Protein AF-A0A940V2U1-F1 (afdb_monomer_lite)

Radius of gyration: 12.96 Å; chains: 1; bounding box: 30×22×36 Å

Foldseek 3Di:
DLVVLVVLLVVLQVVLVCQVVVNDDDDDHSQNSLLVSLVSLVVLQVCVVVPVVRDNDPDDSPDDRDDD

Structure (mmCIF, N/CA/C/O backbone):
data_AF-A0A940V2U1-F1
#
_entry.id   AF-A0A940V2U1-F1
#
loop_
_atom_site.group_PDB
_atom_site.id
_atom_site.type_symbol
_atom_site.label_atom_id
_atom_site.label_alt_id
_atom_site.label_comp_id
_atom_site.label_asym_id
_atom_site.label_entity_id
_atom_site.label_seq_id
_atom_site.pdbx_PDB_ins_code
_atom_site.Cartn_x
_atom_site.Cartn_y
_atom_site.Cartn_z
_atom_site.occupancy
_atom_site.B_iso_or_equiv
_atom_site.auth_seq_id
_atom_site.auth_comp_id
_atom_site.auth_asym_id
_atom_site.auth_atom_id
_atom_site.pdbx_PDB_model_num
ATOM 1 N N . ALA A 1 1 ? 14.493 2.308 -4.539 1.00 69.31 1 ALA A N 1
ATOM 2 C CA . ALA A 1 1 ? 13.241 2.979 -4.947 1.00 69.31 1 ALA A CA 1
ATOM 3 C C . ALA A 1 1 ? 12.049 2.030 -4.846 1.00 69.31 1 ALA A C 1
ATOM 5 O O . ALA A 1 1 ? 11.276 2.205 -3.923 1.00 69.31 1 ALA A O 1
ATOM 6 N N . ALA A 1 2 ? 11.936 0.991 -5.690 1.00 83.50 2 ALA A N 1
ATOM 7 C CA . ALA A 1 2 ? 10.796 0.059 -5.645 1.00 83.50 2 ALA A CA 1
ATOM 8 C C . ALA A 1 2 ? 10.590 -0.618 -4.273 1.00 83.50 2 ALA A C 1
ATOM 10 O O . ALA A 1 2 ? 9.468 -0.653 -3.794 1.00 83.50 2 ALA A O 1
ATOM 11 N N . ALA A 1 3 ? 11.669 -1.062 -3.612 1.00 88.00 3 ALA A N 1
ATOM 12 C CA . ALA A 1 3 ? 11.595 -1.642 -2.263 1.00 88.00 3 ALA A CA 1
ATOM 13 C C . ALA A 1 3 ? 10.984 -0.681 -1.221 1.00 88.00 3 ALA A C 1
ATOM 15 O O . ALA A 1 3 ? 10.094 -1.072 -0.487 1.00 88.00 3 ALA A O 1
ATOM 16 N N . ILE A 1 4 ? 11.368 0.601 -1.244 1.00 94.00 4 ILE A N 1
ATOM 17 C CA . ILE A 1 4 ? 10.841 1.620 -0.316 1.00 94.00 4 ILE A CA 1
ATOM 18 C C . ILE A 1 4 ? 9.330 1.817 -0.505 1.00 94.00 4 ILE A C 1
ATOM 20 O O . ILE A 1 4 ? 8.608 2.040 0.459 1.00 94.00 4 ILE A O 1
ATOM 24 N N . ILE A 1 5 ? 8.842 1.742 -1.746 1.00 95.00 5 ILE A N 1
ATOM 25 C CA . ILE A 1 5 ? 7.411 1.897 -2.037 1.00 95.00 5 ILE A CA 1
ATOM 26 C C . ILE A 1 5 ? 6.631 0.664 -1.568 1.00 95.00 5 ILE A C 1
ATOM 28 O O . ILE A 1 5 ? 5.515 0.809 -1.087 1.00 95.00 5 ILE A O 1
ATOM 32 N N . ILE A 1 6 ? 7.217 -0.535 -1.659 1.00 95.12 6 ILE A N 1
ATOM 33 C CA . ILE A 1 6 ? 6.617 -1.758 -1.102 1.00 95.12 6 ILE A CA 1
ATOM 34 C C . ILE A 1 6 ? 6.467 -1.618 0.417 1.00 95.12 6 ILE A C 1
ATOM 36 O O . ILE A 1 6 ? 5.359 -1.775 0.925 1.00 95.12 6 ILE A O 1
ATOM 40 N N . ASP A 1 7 ? 7.529 -1.208 1.115 1.00 96.81 7 ASP A N 1
ATOM 41 C CA . ASP A 1 7 ? 7.483 -0.967 2.564 1.00 96.81 7 ASP A CA 1
ATOM 42 C C . ASP A 1 7 ? 6.434 0.106 2.925 1.00 96.81 7 ASP A C 1
ATOM 44 O O . ASP A 1 7 ? 5.746 0.017 3.944 1.00 96.81 7 ASP A O 1
ATOM 48 N N . PHE A 1 8 ? 6.272 1.126 2.074 1.00 97.75 8 PHE A N 1
ATOM 49 C CA . PHE A 1 8 ? 5.268 2.170 2.275 1.00 97.75 8 PHE A CA 1
ATOM 50 C C . PHE A 1 8 ? 3.833 1.672 2.054 1.00 97.75 8 PHE A C 1
ATOM 52 O O . PHE A 1 8 ? 2.947 2.043 2.822 1.00 97.75 8 PHE A O 1
ATOM 59 N N . ILE A 1 9 ? 3.594 0.804 1.066 1.00 97.25 9 ILE A N 1
ATOM 60 C CA . ILE A 1 9 ? 2.297 0.135 0.872 1.00 97.25 9 IL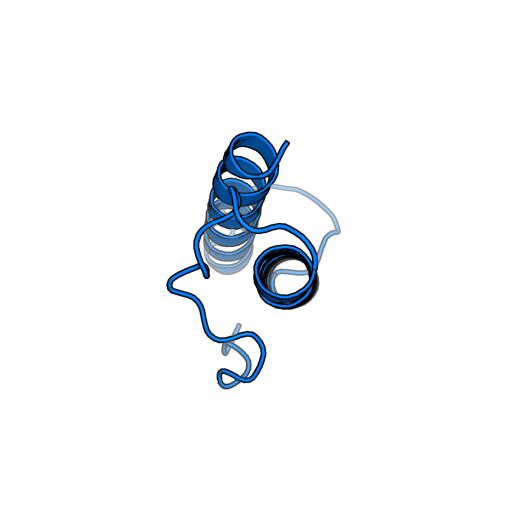E A CA 1
ATOM 61 C C . ILE A 1 9 ? 1.933 -0.676 2.121 1.00 97.25 9 ILE A C 1
ATOM 63 O O . ILE A 1 9 ? 0.825 -0.526 2.636 1.00 97.25 9 ILE A O 1
ATOM 67 N N . GLU A 1 10 ? 2.871 -1.465 2.654 1.00 97.38 10 GLU A N 1
ATOM 68 C CA . GLU A 1 10 ? 2.655 -2.240 3.882 1.00 97.38 10 GLU A CA 1
ATOM 69 C C . GLU A 1 10 ? 2.355 -1.334 5.082 1.00 97.38 10 GLU A C 1
ATOM 71 O O . GLU A 1 10 ? 1.445 -1.605 5.868 1.00 97.38 10 GLU A O 1
ATOM 76 N N . TYR A 1 11 ? 3.077 -0.219 5.209 1.00 98.31 11 TYR A N 1
ATOM 77 C CA . TYR A 1 11 ? 2.809 0.777 6.241 1.00 98.31 11 TYR A CA 1
ATOM 78 C C . TYR A 1 11 ? 1.407 1.394 6.111 1.00 98.31 11 TYR A C 1
ATOM 80 O O . TYR A 1 11 ? 0.712 1.553 7.118 1.00 98.31 11 TYR A O 1
ATOM 88 N N . LEU A 1 12 ? 0.969 1.731 4.894 1.00 98.12 12 LEU A N 1
ATOM 89 C CA . LEU A 1 12 ? -0.366 2.278 4.637 1.00 98.12 12 LEU A CA 1
ATOM 90 C C . LEU A 1 12 ? -1.467 1.273 4.981 1.00 98.12 12 LEU A C 1
ATOM 92 O O . LEU A 1 12 ? -2.458 1.656 5.605 1.00 98.12 12 LEU A O 1
ATOM 96 N N . ASP A 1 13 ? -1.284 -0.001 4.640 1.00 97.00 13 ASP A N 1
ATOM 97 C CA . ASP A 1 13 ? -2.232 -1.058 4.991 1.00 97.00 13 ASP A CA 1
ATOM 98 C C . ASP A 1 13 ? -2.298 -1.266 6.517 1.00 97.00 13 ASP A C 1
ATOM 100 O O . ASP A 1 13 ? -3.388 -1.302 7.087 1.00 97.00 13 ASP A O 1
ATOM 104 N N . GLN A 1 14 ? -1.159 -1.262 7.218 1.00 98.19 14 GLN A N 1
ATOM 105 C CA . GLN A 1 14 ? -1.140 -1.304 8.688 1.00 98.19 14 GLN A CA 1
ATOM 106 C C . GLN A 1 14 ? -1.798 -0.073 9.325 1.00 98.19 14 GLN A C 1
ATOM 108 O O . GLN A 1 14 ? -2.457 -0.179 10.363 1.00 98.19 14 GLN A O 1
ATOM 113 N N . LEU A 1 15 ? -1.596 1.114 8.746 1.00 98.25 15 LEU A N 1
ATOM 114 C CA . LEU A 1 15 ? -2.222 2.343 9.220 1.00 98.25 15 LEU A CA 1
ATOM 115 C C . LEU A 1 15 ? -3.735 2.290 9.012 1.00 98.25 15 LEU A C 1
ATOM 117 O O . LEU A 1 15 ? -4.468 2.640 9.934 1.00 98.25 15 LEU A O 1
ATOM 121 N N . ARG A 1 16 ? -4.203 1.832 7.844 1.00 97.50 16 ARG A N 1
ATOM 122 C CA . ARG A 1 16 ? -5.624 1.586 7.570 1.00 97.50 16 ARG A CA 1
ATOM 123 C C . ARG A 1 16 ? -6.216 0.698 8.658 1.00 97.50 16 ARG A C 1
ATOM 125 O O . ARG A 1 16 ? -7.158 1.129 9.313 1.00 97.50 16 ARG A O 1
ATOM 132 N N . ASP A 1 17 ? -5.621 -0.465 8.903 1.00 97.31 17 ASP A N 1
ATOM 133 C CA . ASP A 1 17 ? -6.151 -1.449 9.851 1.00 97.31 17 ASP A CA 1
ATOM 134 C C . ASP A 1 17 ? -6.195 -0.879 11.278 1.00 97.31 17 ASP A C 1
ATOM 136 O O . ASP A 1 17 ? -7.232 -0.896 11.936 1.00 97.31 17 ASP A O 1
ATOM 140 N N . LYS A 1 18 ? -5.120 -0.218 11.731 1.00 97.75 18 LYS A N 1
ATOM 141 C CA . LYS A 1 18 ? -5.096 0.456 13.044 1.00 97.75 18 LYS A CA 1
ATOM 142 C C . LYS A 1 18 ? -6.115 1.589 13.165 1.00 97.75 18 LYS A C 1
ATOM 144 O O . LYS A 1 18 ? -6.558 1.886 14.276 1.00 97.75 18 LYS A O 1
ATOM 149 N N . ARG A 1 19 ? -6.443 2.278 12.069 1.00 97.00 19 ARG A N 1
ATOM 150 C CA . ARG A 1 19 ? -7.448 3.351 12.053 1.00 97.00 19 ARG A CA 1
ATOM 151 C C . ARG A 1 19 ? -8.865 2.782 12.084 1.00 97.00 19 ARG A C 1
ATOM 153 O O . ARG A 1 19 ? -9.684 3.336 12.815 1.00 97.00 19 ARG A O 1
ATOM 160 N N . THR A 1 20 ? -9.120 1.690 11.363 1.00 96.44 20 THR A N 1
ATOM 161 C CA . THR A 1 20 ? -10.379 0.929 11.410 1.00 96.44 20 THR A CA 1
ATOM 162 C C . THR A 1 20 ? -10.622 0.367 12.812 1.00 96.44 20 THR A C 1
ATOM 164 O O . THR A 1 20 ? -11.681 0.585 13.385 1.00 96.44 20 THR A O 1
ATOM 167 N N . ASP A 1 21 ? -9.597 -0.213 13.441 1.00 96.81 21 ASP A N 1
ATOM 168 C CA . ASP A 1 21 ? -9.685 -0.812 14.783 1.00 96.81 21 ASP A CA 1
ATOM 169 C C . ASP A 1 21 ? -9.592 0.206 15.941 1.00 96.81 21 ASP A C 1
ATOM 171 O O . ASP A 1 21 ? -9.427 -0.168 17.110 1.00 96.81 21 ASP A O 1
ATOM 175 N N . HIS A 1 22 ? -9.626 1.508 15.633 1.00 96.31 22 HIS A N 1
ATOM 176 C CA . HIS A 1 22 ? -9.497 2.612 16.592 1.00 96.31 22 HIS A CA 1
ATOM 177 C C . HIS A 1 22 ? -8.243 2.541 17.497 1.00 96.31 22 HIS A C 1
ATOM 179 O O . HIS A 1 22 ? -8.254 2.999 18.640 1.00 96.31 22 HIS A O 1
ATOM 185 N N . LYS A 1 23 ? -7.133 1.983 16.996 1.00 98.19 23 LYS A N 1
ATOM 186 C CA . LYS A 1 23 ? -5.852 1.833 17.718 1.00 98.19 23 LYS A CA 1
ATOM 187 C C . LYS A 1 23 ? -4.895 3.013 17.553 1.00 98.19 23 LYS A C 1
ATOM 189 O O . LYS A 1 23 ? -3.903 3.091 18.271 1.00 98.19 23 LYS A O 1
ATOM 194 N N . VAL A 1 24 ? -5.163 3.918 16.612 1.00 97.69 24 VAL A N 1
ATOM 195 C CA . VAL A 1 24 ? -4.339 5.107 16.340 1.00 97.69 24 VAL A CA 1
ATOM 196 C C . VAL A 1 24 ? -5.211 6.358 16.270 1.00 97.69 24 VAL A C 1
ATOM 198 O O . VAL A 1 24 ? -6.186 6.406 15.519 1.00 97.69 24 VAL A O 1
ATOM 201 N N . LEU A 1 25 ? -4.823 7.399 17.013 1.00 98.06 25 LEU A N 1
ATOM 202 C CA . LEU A 1 25 ? -5.435 8.730 16.947 1.00 98.06 25 LEU A CA 1
ATOM 203 C C . LEU A 1 25 ? -4.964 9.496 15.703 1.00 98.06 25 LEU A C 1
ATOM 205 O O . LEU A 1 25 ? -3.839 9.329 15.242 1.00 98.06 25 LEU A O 1
ATOM 209 N N . GLY A 1 26 ? -5.835 10.343 15.157 1.00 95.69 26 GLY A N 1
ATOM 210 C CA . GLY A 1 26 ? -5.587 11.067 13.909 1.00 95.69 26 GLY A CA 1
ATOM 211 C C . GLY A 1 26 ? -6.876 11.432 13.175 1.00 95.69 26 GLY A C 1
ATOM 212 O O . GLY A 1 26 ? -7.970 11.028 13.577 1.00 95.69 26 GLY A O 1
ATOM 213 N N . THR A 1 27 ? -6.743 12.176 12.081 1.00 97.00 27 THR A N 1
ATOM 214 C CA . THR A 1 27 ? -7.860 12.623 11.225 1.00 97.00 27 THR A CA 1
ATOM 215 C C . THR A 1 27 ? -7.906 11.905 9.877 1.00 97.00 27 THR A C 1
ATOM 217 O O . THR A 1 27 ? -8.909 11.985 9.174 1.00 97.00 27 THR A O 1
ATOM 220 N N . LEU A 1 28 ? -6.854 11.155 9.524 1.00 96.69 28 LEU A N 1
ATOM 221 C CA . LEU A 1 28 ? -6.811 10.369 8.295 1.00 96.69 28 LEU A CA 1
ATOM 222 C C . LEU A 1 28 ? -7.864 9.252 8.350 1.00 96.69 28 LEU A C 1
ATOM 224 O O . LEU A 1 28 ? -7.862 8.429 9.269 1.00 96.69 28 LEU A O 1
ATOM 228 N N . MET A 1 29 ? -8.778 9.224 7.384 1.00 96.38 29 MET A N 1
ATOM 229 C CA . MET A 1 29 ? -9.771 8.153 7.281 1.00 96.38 29 MET A CA 1
ATOM 230 C C . MET A 1 29 ? -9.094 6.853 6.820 1.00 96.38 29 MET A C 1
ATOM 232 O O . MET A 1 29 ? -8.214 6.932 5.959 1.00 96.38 29 MET A O 1
ATOM 236 N N . PRO A 1 30 ? -9.508 5.662 7.296 1.00 97.12 30 PRO A N 1
ATOM 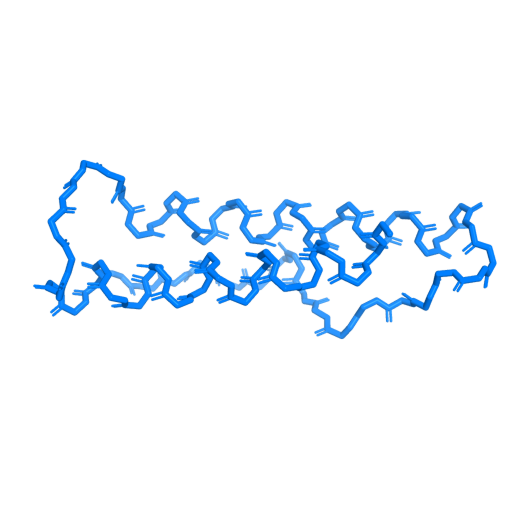237 C CA . PRO A 1 30 ? -8.909 4.407 6.828 1.00 97.12 30 PRO A CA 1
ATOM 238 C C . PRO A 1 30 ? -9.025 4.241 5.301 1.00 97.12 30 PRO A C 1
ATOM 240 O O . PRO A 1 30 ? -8.091 3.800 4.638 1.00 97.12 30 PRO A O 1
ATOM 243 N N . LEU A 1 31 ? -10.125 4.725 4.716 1.00 97.25 31 LEU A N 1
ATOM 244 C CA . LEU A 1 31 ? -10.342 4.747 3.266 1.00 97.25 31 LEU A CA 1
ATOM 245 C C . LEU A 1 31 ? -9.335 5.607 2.490 1.00 97.25 31 LEU A C 1
ATOM 247 O O . LEU A 1 31 ? -9.126 5.361 1.306 1.00 97.25 31 LEU A O 1
ATOM 251 N N . MET A 1 32 ? -8.720 6.605 3.130 1.00 97.69 32 MET A N 1
ATOM 252 C CA . MET A 1 32 ? -7.649 7.387 2.512 1.00 97.69 32 MET A CA 1
ATOM 253 C C . MET A 1 32 ? -6.355 6.572 2.445 1.00 97.69 32 MET A C 1
ATOM 255 O O . MET A 1 32 ? -5.712 6.545 1.405 1.00 97.69 32 MET A O 1
ATOM 259 N N . ALA A 1 33 ? -6.009 5.845 3.512 1.00 97.75 33 ALA A N 1
ATOM 260 C CA . ALA A 1 33 ? -4.845 4.958 3.506 1.00 97.75 33 ALA A CA 1
ATOM 261 C C . ALA A 1 33 ? -5.000 3.815 2.480 1.00 97.75 33 ALA A C 1
ATOM 263 O O . ALA A 1 33 ? -4.062 3.530 1.740 1.00 97.75 33 ALA A O 1
ATOM 264 N N . ASP A 1 34 ? -6.205 3.242 2.352 1.00 97.81 34 ASP A N 1
ATOM 265 C CA . ASP A 1 34 ? -6.538 2.280 1.288 1.00 97.81 34 ASP A CA 1
ATOM 266 C C . ASP A 1 34 ? -6.384 2.871 -0.125 1.00 97.81 34 ASP A C 1
ATOM 268 O O . ASP A 1 34 ? -5.895 2.209 -1.040 1.00 97.81 34 ASP A O 1
ATOM 272 N N . HIS A 1 35 ? -6.809 4.120 -0.322 1.00 97.88 35 HIS A N 1
ATOM 273 C CA . HIS A 1 35 ? -6.653 4.809 -1.598 1.00 97.88 35 HIS A CA 1
ATOM 274 C C . HIS A 1 35 ? -5.183 5.011 -1.962 1.00 97.88 35 HIS A C 1
ATOM 276 O O . HIS A 1 35 ? -4.792 4.638 -3.067 1.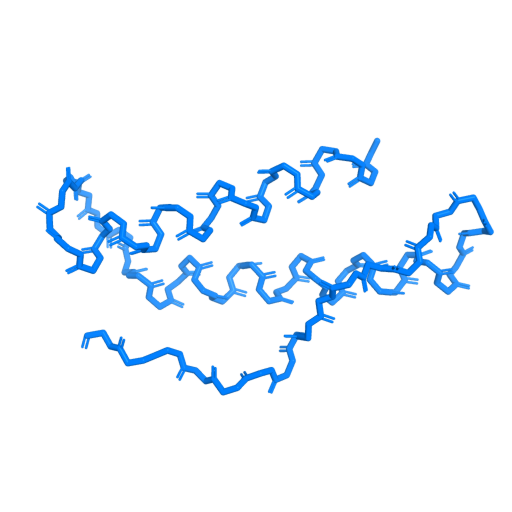00 97.88 35 HIS A O 1
ATOM 282 N N . MET A 1 36 ? -4.382 5.515 -1.022 1.00 98.31 36 MET A N 1
ATOM 283 C CA . MET A 1 36 ? -2.947 5.716 -1.212 1.00 98.31 36 MET A CA 1
ATOM 284 C C . MET A 1 36 ? -2.244 4.390 -1.543 1.00 98.31 36 MET A C 1
ATOM 286 O O . MET A 1 36 ? -1.461 4.338 -2.487 1.00 98.31 36 MET A O 1
ATOM 290 N N . SER A 1 37 ? -2.569 3.286 -0.852 1.00 97.62 37 SER A N 1
ATOM 291 C CA . SER A 1 37 ? -1.916 1.995 -1.123 1.00 97.62 37 SER A CA 1
ATOM 292 C C . SER A 1 37 ? -2.251 1.447 -2.518 1.00 97.62 37 SER A C 1
ATOM 294 O O . SER A 1 37 ? -1.381 0.900 -3.204 1.00 97.62 37 SER A O 1
ATOM 296 N N . ARG A 1 38 ? -3.480 1.670 -3.010 1.00 98.31 38 ARG A N 1
ATOM 297 C CA . ARG A 1 38 ? -3.866 1.339 -4.395 1.00 98.31 38 ARG A CA 1
ATOM 298 C C . ARG A 1 38 ? -3.142 2.195 -5.439 1.00 98.31 38 ARG A C 1
ATOM 300 O O . ARG A 1 38 ? -2.772 1.664 -6.489 1.00 98.31 38 ARG A O 1
ATOM 307 N N . GLU A 1 39 ? -2.919 3.481 -5.175 1.00 98.31 39 GLU A N 1
ATOM 308 C CA . GLU A 1 39 ? -2.168 4.368 -6.077 1.00 98.31 39 GLU A CA 1
ATOM 309 C C . GLU A 1 39 ? -0.699 3.957 -6.193 1.00 98.31 39 GLU A C 1
ATOM 311 O O . GLU A 1 39 ? -0.181 3.830 -7.305 1.00 98.31 39 GLU A O 1
ATOM 316 N N . GLU A 1 40 ? -0.054 3.641 -5.071 1.00 97.81 40 GLU A N 1
ATOM 317 C CA . GLU A 1 40 ? 1.329 3.155 -5.054 1.00 97.81 40 GLU A CA 1
ATOM 318 C C . GLU A 1 40 ? 1.466 1.797 -5.761 1.00 97.81 40 GLU A C 1
ATOM 320 O O . GLU A 1 40 ? 2.380 1.583 -6.564 1.00 97.81 40 GLU A O 1
ATOM 325 N N . CYS A 1 41 ? 0.504 0.889 -5.561 1.00 97.56 41 CYS A N 1
ATOM 326 C CA . CYS A 1 41 ? 0.439 -0.369 -6.305 1.00 97.56 41 CYS A CA 1
ATOM 327 C C . CYS A 1 41 ? 0.333 -0.135 -7.826 1.00 97.56 41 CYS A C 1
ATOM 329 O O . CYS A 1 41 ? 1.028 -0.781 -8.623 1.00 97.56 41 CYS A O 1
ATOM 331 N N . TYR A 1 42 ? -0.516 0.806 -8.257 1.00 97.94 42 TYR A N 1
ATOM 332 C CA . TYR A 1 42 ? -0.626 1.182 -9.666 1.00 97.94 42 TYR A CA 1
ATOM 333 C C . TYR A 1 42 ? 0.687 1.768 -10.196 1.00 97.94 42 TYR A C 1
ATOM 335 O O . TYR A 1 42 ? 1.133 1.382 -11.283 1.00 97.94 42 TYR A O 1
ATOM 343 N N . TYR A 1 43 ? 1.331 2.644 -9.426 1.00 97.19 43 TYR A N 1
ATOM 344 C CA . TYR A 1 43 ? 2.618 3.226 -9.781 1.00 97.19 43 TYR A CA 1
ATOM 345 C C . TYR A 1 43 ? 3.691 2.148 -9.979 1.00 97.19 43 TYR A C 1
ATOM 347 O O . TYR A 1 43 ? 4.309 2.098 -11.044 1.00 97.19 43 TYR A O 1
ATOM 355 N N . LEU A 1 44 ? 3.851 1.218 -9.033 1.00 96.50 44 LEU A N 1
ATOM 356 C CA . LEU A 1 44 ? 4.814 0.118 -9.153 1.00 96.50 44 LEU A CA 1
ATOM 357 C C . LEU A 1 44 ? 4.526 -0.796 -10.348 1.00 96.50 44 LEU A C 1
ATOM 359 O O . LEU A 1 44 ? 5.455 -1.208 -11.048 1.00 96.50 44 LEU A O 1
ATOM 363 N N . ARG A 1 45 ? 3.249 -1.074 -10.649 1.00 96.12 45 ARG A N 1
ATOM 364 C CA . ARG A 1 45 ? 2.876 -1.792 -11.878 1.00 96.12 45 ARG A CA 1
ATOM 365 C C . ARG A 1 45 ? 3.353 -1.048 -13.121 1.00 96.12 45 ARG A C 1
ATOM 367 O O . ARG A 1 45 ? 3.975 -1.664 -13.985 1.00 96.12 45 ARG A O 1
ATOM 374 N N . LYS A 1 46 ? 3.102 0.260 -13.219 1.00 96.94 46 LYS A N 1
ATOM 375 C CA . LYS A 1 46 ? 3.564 1.070 -14.358 1.00 96.94 46 LYS A CA 1
ATOM 376 C C . LYS A 1 46 ? 5.084 1.121 -14.447 1.00 96.94 46 LYS A C 1
ATOM 378 O O . LYS A 1 46 ? 5.625 0.973 -15.540 1.00 96.94 46 LYS A O 1
ATOM 383 N N . LEU A 1 47 ? 5.762 1.241 -13.311 1.00 96.19 47 LEU A N 1
ATOM 384 C CA . LEU A 1 47 ? 7.216 1.248 -13.252 1.00 96.19 47 LEU A CA 1
ATOM 385 C C . LEU A 1 47 ? 7.809 -0.080 -13.741 1.00 96.19 47 LEU A C 1
ATOM 387 O O . LEU A 1 47 ? 8.773 -0.058 -14.500 1.00 96.19 47 LEU A O 1
ATOM 391 N N . SER A 1 48 ? 7.192 -1.218 -13.402 1.00 95.88 48 SER A N 1
ATOM 392 C CA . SER A 1 48 ? 7.626 -2.537 -13.892 1.00 95.88 48 SER A CA 1
ATOM 393 C C . SER A 1 48 ? 7.521 -2.697 -15.413 1.00 95.88 48 SER A C 1
ATOM 395 O O . SER A 1 48 ? 8.295 -3.436 -16.011 1.00 95.88 48 SER A O 1
ATOM 397 N N . TYR A 1 49 ? 6.599 -1.978 -16.064 1.00 95.62 49 TYR A N 1
ATOM 398 C CA . TYR A 1 49 ? 6.501 -1.963 -17.527 1.00 95.62 49 TYR A CA 1
ATOM 399 C C . TYR A 1 49 ? 7.550 -1.058 -18.177 1.00 95.62 49 TYR A C 1
ATOM 401 O O . TYR A 1 49 ? 7.987 -1.330 -19.291 1.00 95.62 49 TYR A O 1
ATOM 409 N N . ALA A 1 50 ? 7.942 0.021 -17.498 1.00 96.38 50 ALA A N 1
ATOM 410 C CA . ALA A 1 50 ? 8.900 0.995 -18.012 1.00 96.38 50 ALA A CA 1
ATOM 411 C C . ALA A 1 50 ? 10.364 0.638 -17.697 1.00 96.38 50 ALA A C 1
A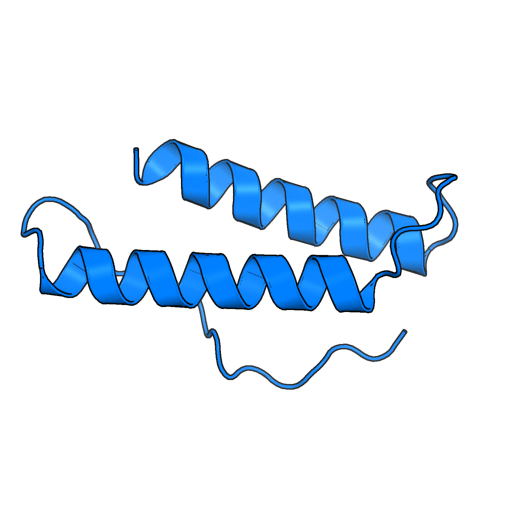TOM 413 O O . ALA A 1 50 ? 11.266 1.103 -18.387 1.00 96.38 50 ALA A O 1
ATOM 414 N N . THR A 1 51 ? 10.621 -0.146 -16.643 1.00 95.62 51 THR A N 1
ATOM 415 C CA . THR A 1 51 ? 11.968 -0.411 -16.113 1.00 95.62 51 THR A CA 1
ATOM 416 C C . THR A 1 51 ? 12.215 -1.916 -15.938 1.00 95.62 51 THR A C 1
ATOM 418 O O . THR A 1 51 ? 11.658 -2.510 -15.016 1.00 95.62 51 THR A O 1
ATOM 421 N N . PRO A 1 52 ? 13.108 -2.543 -16.735 1.00 92.62 52 PRO A N 1
ATOM 422 C CA . PRO A 1 52 ? 13.318 -3.998 -16.725 1.00 92.62 52 PRO A CA 1
ATOM 423 C C . PRO A 1 52 ? 13.771 -4.601 -15.386 1.00 92.62 52 PRO A C 1
ATOM 425 O O . PRO A 1 52 ? 13.509 -5.769 -15.111 1.00 92.62 52 PRO A O 1
ATOM 428 N N . SER A 1 53 ? 14.472 -3.830 -14.550 1.00 91.94 53 SER A N 1
ATOM 429 C CA . SER A 1 53 ? 14.953 -4.288 -13.239 1.00 91.94 53 SER A CA 1
ATOM 43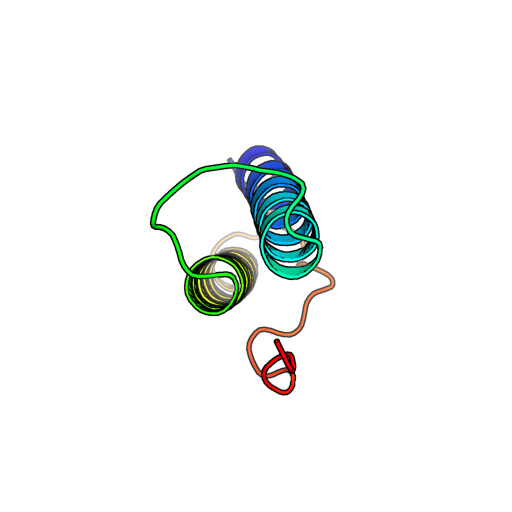0 C C . SER A 1 53 ? 13.874 -4.276 -12.153 1.00 91.94 53 SER A C 1
ATOM 432 O O . SER A 1 53 ? 14.081 -4.839 -11.076 1.00 91.94 53 SER A O 1
ATOM 434 N N . VAL A 1 54 ? 12.723 -3.652 -12.412 1.00 92.31 54 VAL A N 1
ATOM 435 C CA . VAL A 1 54 ? 11.609 -3.582 -11.467 1.00 92.31 54 VAL A CA 1
ATOM 436 C C . VAL A 1 54 ? 10.659 -4.733 -11.757 1.00 92.31 54 VAL A C 1
ATOM 438 O O . VAL A 1 54 ? 9.989 -4.771 -12.785 1.00 92.31 54 VAL A O 1
ATOM 441 N N . ARG A 1 55 ? 10.585 -5.689 -10.829 1.00 91.75 55 ARG A N 1
ATOM 442 C CA . ARG A 1 55 ? 9.612 -6.779 -10.921 1.00 91.75 55 ARG A CA 1
ATOM 443 C C . ARG A 1 55 ? 8.199 -6.231 -10.756 1.00 91.75 55 ARG A C 1
ATOM 445 O O . ARG A 1 55 ? 7.965 -5.315 -9.969 1.00 91.75 55 ARG A O 1
ATOM 452 N N . ARG A 1 56 ? 7.254 -6.824 -11.485 1.00 92.12 56 ARG A N 1
ATOM 453 C CA . ARG A 1 56 ? 5.830 -6.533 -11.314 1.00 92.12 56 ARG A CA 1
ATOM 454 C C . ARG A 1 56 ? 5.421 -6.875 -9.874 1.00 92.12 56 ARG A C 1
ATOM 456 O O . ARG A 1 56 ? 5.685 -8.002 -9.454 1.00 92.12 56 ARG A O 1
ATOM 463 N N . PRO A 1 57 ? 4.802 -5.942 -9.133 1.00 92.94 57 PRO A N 1
ATOM 464 C CA . PRO A 1 57 ? 4.386 -6.198 -7.760 1.00 92.94 57 PRO A CA 1
ATOM 465 C C . PRO A 1 57 ? 3.212 -7.184 -7.724 1.00 92.94 57 PRO A C 1
ATOM 467 O O . PRO A 1 57 ? 2.365 -7.184 -8.627 1.00 92.94 57 PRO A O 1
ATOM 470 N N . ASP A 1 58 ? 3.150 -7.982 -6.660 1.00 92.81 58 ASP A N 1
ATOM 471 C CA . ASP A 1 58 ? 2.009 -8.847 -6.357 1.00 92.81 58 ASP A CA 1
ATOM 472 C C . ASP A 1 58 ? 0.935 -8.052 -5.605 1.00 92.81 58 ASP A C 1
ATOM 474 O O . ASP A 1 58 ? 0.792 -8.119 -4.389 1.00 92.81 58 ASP A O 1
ATOM 478 N N . CYS A 1 59 ? 0.252 -7.176 -6.340 1.00 93.62 59 CYS A N 1
ATOM 479 C CA . CYS A 1 59 ? -0.823 -6.347 -5.812 1.00 93.62 59 CYS A CA 1
ATOM 480 C C . CYS A 1 59 ? -1.871 -6.046 -6.896 1.00 93.62 59 CYS A C 1
ATOM 482 O O . CYS A 1 59 ? -1.575 -6.011 -8.105 1.00 93.62 59 CYS A O 1
ATOM 484 N N . ASP A 1 60 ? -3.108 -5.802 -6.458 1.00 95.69 60 ASP A N 1
ATOM 485 C CA . ASP A 1 60 ? -4.219 -5.393 -7.316 1.00 95.69 60 ASP A CA 1
ATOM 486 C C . ASP A 1 60 ? -4.701 -3.971 -6.967 1.00 95.69 60 ASP A C 1
ATOM 488 O O . ASP A 1 60 ? -5.364 -3.781 -5.945 1.00 95.69 60 ASP A O 1
ATOM 492 N N . PRO A 1 61 ? -4.424 -2.961 -7.817 1.00 96.88 61 PRO A N 1
ATOM 493 C CA . PRO A 1 61 ? -4.877 -1.593 -7.575 1.00 96.88 61 PRO A CA 1
ATOM 494 C C . PRO A 1 61 ? -6.386 -1.415 -7.814 1.00 96.88 61 PRO A C 1
ATOM 496 O O . PRO A 1 61 ? -6.940 -0.373 -7.471 1.00 96.88 61 PRO A O 1
ATOM 499 N N . THR A 1 62 ? -7.048 -2.408 -8.420 1.00 96.50 62 THR A N 1
ATOM 500 C CA . THR A 1 62 ? -8.482 -2.404 -8.747 1.00 96.50 62 THR A CA 1
ATOM 501 C C . THR A 1 62 ? -9.321 -3.249 -7.795 1.00 96.50 62 THR A C 1
ATOM 5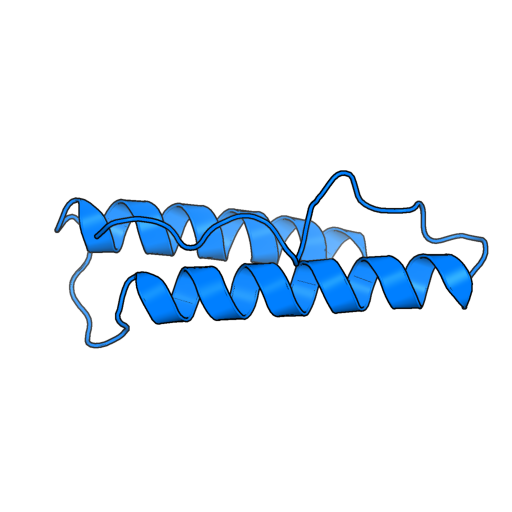03 O O . THR A 1 62 ? -10.528 -3.376 -8.007 1.00 96.50 62 THR A O 1
ATOM 506 N N . ARG A 1 63 ? -8.705 -3.797 -6.736 1.00 95.31 63 ARG A N 1
ATOM 507 C CA . ARG A 1 63 ? -9.412 -4.598 -5.736 1.00 95.31 63 ARG A CA 1
ATOM 508 C C . ARG A 1 63 ? -10.599 -3.826 -5.140 1.00 95.31 63 ARG A C 1
ATOM 510 O O . ARG A 1 63 ? -10.521 -2.596 -5.031 1.00 95.31 63 ARG A O 1
ATOM 517 N N . PRO A 1 64 ? -11.672 -4.521 -4.716 1.00 95.06 64 PRO A N 1
ATOM 518 C CA . PRO A 1 64 ? -12.800 -3.880 -4.057 1.00 95.06 64 PRO A CA 1
ATOM 519 C C . PRO A 1 64 ? -12.361 -3.006 -2.880 1.00 95.06 64 PRO A C 1
ATOM 521 O O . PRO A 1 64 ? -11.401 -3.316 -2.165 1.00 95.06 64 PRO A O 1
ATOM 524 N N . ARG A 1 65 ? -13.083 -1.899 -2.695 1.00 91.94 65 ARG A N 1
ATOM 525 C CA . ARG A 1 65 ? -12.888 -0.995 -1.561 1.00 91.94 65 ARG A CA 1
ATOM 526 C C . ARG A 1 65 ? -13.144 -1.758 -0.261 1.00 91.94 65 ARG A C 1
ATOM 528 O O . ARG A 1 65 ? -14.110 -2.510 -0.182 1.00 91.94 65 ARG A O 1
ATOM 535 N N . VAL A 1 66 ? -12.304 -1.529 0.746 1.00 89.69 66 VAL A N 1
ATOM 536 C CA . VAL A 1 66 ? -12.529 -2.079 2.089 1.00 89.69 66 VAL A CA 1
ATOM 537 C C . VAL A 1 66 ? -13.786 -1.483 2.724 1.00 89.69 66 VAL A C 1
ATOM 539 O O . VAL A 1 66 ? -14.098 -0.305 2.517 1.00 89.69 66 VAL A O 1
ATOM 542 N N . GLU A 1 67 ? -14.480 -2.292 3.516 1.00 87.00 67 GLU A N 1
ATOM 543 C CA . GLU A 1 67 ? -15.509 -1.815 4.437 1.00 87.00 67 GLU A CA 1
ATOM 544 C C . GLU A 1 67 ? -14.830 -1.352 5.731 1.00 87.00 67 GLU A C 1
ATOM 546 O O . GLU A 1 67 ? -13.854 -1.959 6.176 1.00 87.00 67 GLU A O 1
ATOM 551 N N . VAL A 1 68 ? -15.290 -0.225 6.273 1.00 74.25 68 VAL A N 1
ATOM 552 C CA . VAL A 1 68 ? -14.705 0.465 7.433 1.00 74.25 68 VAL A CA 1
ATOM 553 C C . VAL A 1 68 ? -15.771 0.846 8.434 1.00 74.25 68 VAL A C 1
ATOM 555 O O . VAL A 1 68 ? -16.904 1.142 7.988 1.00 74.25 68 VAL A O 1
#

Sequence (68 aa):
AAAIIIDFIEYLDQLRDKRTDHKVLGTLMPLMADHMSREECYYLRKLSYATPSVRRPDCDPTRPRVEV

pLDDT: mean 95.04, std 4.98, range [69.31, 98.31]

Secondary structure (DSSP, 8-state):
-HHHHHHHHHHHHHHHHHHHTT-S-SS--HHHHHHHHHHHHHHHHHHHHH-TTSPPPS--TTSPPPP-